Protein AF-A0A931HJP6-F1 (afdb_monomer_lite)

pLDDT: mean 94.57, std 10.97, range [33.91, 98.81]

Secondary structure (DSSP, 8-state):
-HHHHHHH-SEEEEEEE-HHHHHHHHHHHHHHHHHTT-TTS--EEEEEESS--HHHHHHHHHHHT--EE---HHHHTT--TTS-HHHHHHHHHHHHIIIIITT---

Radius of gyration: 16.18 Å; chains: 1; bounding box: 34×31×43 Å

Structure (mmCIF, N/CA/C/O backbone):
data_AF-A0A931HJP6-F1
#
_entry.id   AF-A0A931HJP6-F1
#
loop_
_atom_site.group_PDB
_atom_site.id
_atom_site.type_symbol
_atom_site.label_atom_id
_atom_site.label_alt_id
_atom_site.label_comp_id
_atom_site.label_asym_id
_atom_site.label_entity_id
_atom_site.label_seq_id
_atom_site.pdbx_PDB_ins_code
_atom_site.Cartn_x
_atom_site.Cartn_y
_atom_site.Cartn_z
_atom_site.occupancy
_atom_site.B_iso_or_equiv
_atom_site.auth_seq_id
_atom_site.auth_comp_id
_atom_site.auth_asym_id
_atom_site.auth_atom_id
_atom_site.pdbx_PDB_model_num
ATOM 1 N N . ALA A 1 1 ? -13.909 9.975 0.724 1.00 88.19 1 ALA A N 1
ATOM 2 C CA . ALA A 1 1 ? -13.880 8.496 0.640 1.00 88.19 1 ALA A CA 1
ATOM 3 C C . ALA A 1 1 ? -13.667 7.816 2.002 1.00 88.19 1 ALA A C 1
ATOM 5 O O . ALA A 1 1 ? -14.473 6.960 2.345 1.00 88.19 1 ALA A O 1
ATOM 6 N N . LEU A 1 2 ? -12.663 8.215 2.801 1.00 97.44 2 LEU A N 1
ATOM 7 C CA . LEU A 1 2 ? -12.250 7.517 4.038 1.00 97.44 2 LEU A CA 1
ATOM 8 C C . LEU A 1 2 ? -13.371 7.233 5.054 1.00 97.44 2 LEU A C 1
ATOM 10 O O . LEU A 1 2 ? -13.487 6.107 5.517 1.00 97.44 2 LEU A O 1
ATOM 14 N N . ARG A 1 3 ? -14.256 8.203 5.347 1.00 98.19 3 ARG A N 1
ATOM 15 C CA . ARG A 1 3 ? -15.393 7.984 6.271 1.00 98.19 3 ARG A CA 1
ATOM 16 C C . ARG A 1 3 ? -16.297 6.826 5.838 1.00 98.19 3 ARG A C 1
ATOM 18 O O . ARG A 1 3 ? -16.762 6.069 6.677 1.00 98.19 3 ARG A O 1
ATOM 25 N N . ARG A 1 4 ? -16.539 6.679 4.529 1.00 98.25 4 ARG A N 1
ATOM 26 C CA . ARG A 1 4 ? -17.349 5.579 3.984 1.00 98.25 4 ARG A CA 1
ATOM 27 C C . ARG A 1 4 ? -16.635 4.242 4.169 1.00 98.25 4 ARG A C 1
ATOM 29 O O . ARG A 1 4 ? -17.263 3.316 4.665 1.00 98.25 4 ARG A O 1
ATOM 36 N N . ALA A 1 5 ? -15.352 4.173 3.810 1.00 98.12 5 ALA A N 1
ATOM 37 C CA . ALA A 1 5 ? -14.539 2.969 3.982 1.00 98.12 5 ALA A CA 1
ATOM 38 C C . ALA A 1 5 ? -14.505 2.531 5.456 1.00 98.12 5 ALA A C 1
ATOM 40 O O . ALA A 1 5 ? -14.855 1.402 5.763 1.00 98.12 5 ALA A O 1
ATOM 41 N N . ALA A 1 6 ? -14.230 3.455 6.378 1.00 98.44 6 ALA A N 1
ATOM 42 C CA . ALA A 1 6 ? -14.184 3.160 7.808 1.00 98.44 6 ALA A CA 1
ATOM 43 C C . ALA A 1 6 ? -15.534 2.720 8.408 1.00 98.44 6 ALA A C 1
ATOM 45 O O . ALA A 1 6 ? -15.550 1.944 9.359 1.00 98.44 6 ALA A O 1
ATOM 46 N N . ARG A 1 7 ? -16.664 3.219 7.883 1.00 98.06 7 ARG A N 1
ATOM 47 C CA . ARG A 1 7 ? -18.002 2.938 8.430 1.00 98.06 7 ARG A CA 1
ATOM 48 C C . ARG A 1 7 ? -18.573 1.592 7.990 1.00 98.06 7 ARG A C 1
ATOM 50 O O . ARG A 1 7 ? -19.235 0.940 8.786 1.00 98.06 7 ARG A O 1
ATOM 57 N N . VAL A 1 8 ? -18.405 1.229 6.717 1.00 97.69 8 VAL A N 1
ATOM 58 C CA . VAL A 1 8 ? -19.097 0.068 6.114 1.00 97.69 8 VAL A CA 1
ATOM 59 C C . VAL A 1 8 ? -18.208 -0.807 5.236 1.00 97.69 8 VAL A C 1
ATOM 61 O O . VAL A 1 8 ? -18.703 -1.774 4.678 1.00 97.69 8 VAL A O 1
ATOM 64 N N . GLY A 1 9 ? -16.942 -0.439 5.043 1.00 97.38 9 GLY A N 1
ATOM 65 C CA . GLY A 1 9 ? -16.016 -1.203 4.220 1.00 97.38 9 GLY A CA 1
ATOM 66 C C . GLY A 1 9 ? -15.186 -2.189 5.033 1.00 97.38 9 GLY A C 1
ATOM 67 O O . GLY A 1 9 ? -15.044 -2.055 6.254 1.00 97.38 9 GLY A O 1
ATOM 68 N N . ASP A 1 10 ? -14.589 -3.114 4.292 1.00 98.12 10 ASP A N 1
ATOM 69 C CA . ASP A 1 10 ? -13.613 -4.096 4.771 1.00 98.12 10 ASP A CA 1
ATOM 70 C C . ASP A 1 10 ? -12.191 -3.748 4.297 1.00 98.12 10 ASP A C 1
ATOM 72 O O . ASP A 1 10 ?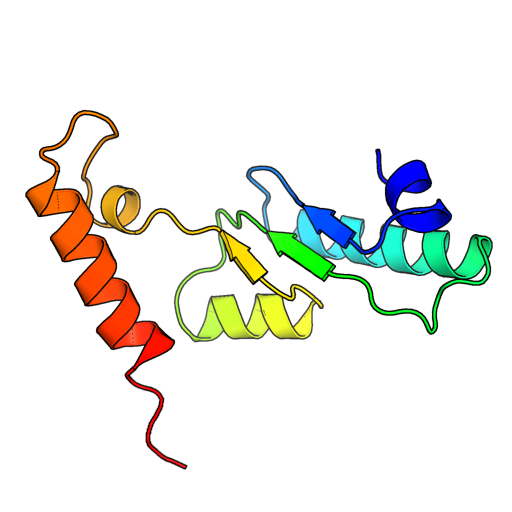 -11.254 -4.511 4.490 1.00 98.12 10 ASP A O 1
ATOM 76 N N . GLY A 1 11 ? -12.016 -2.571 3.687 1.00 98.12 11 GLY A N 1
ATOM 77 C CA . GLY A 1 11 ? -10.711 -2.078 3.274 1.00 98.12 11 GLY A CA 1
ATOM 78 C C . GLY A 1 11 ? -10.734 -0.720 2.576 1.00 98.12 11 GLY A C 1
ATOM 79 O O . GLY A 1 11 ? -11.781 -0.077 2.402 1.00 98.12 11 GLY A O 1
ATOM 80 N N . TRP A 1 12 ? -9.547 -0.269 2.181 1.00 98.44 12 TRP A N 1
ATOM 81 C CA . TRP A 1 12 ? -9.305 0.943 1.405 1.00 98.44 12 TRP A CA 1
ATOM 82 C C . TRP A 1 12 ? -8.089 0.762 0.490 1.00 98.44 12 TRP A C 1
ATOM 84 O O . TRP A 1 12 ? -7.077 0.207 0.901 1.00 98.44 12 TRP A O 1
ATOM 94 N N . THR A 1 13 ? -8.172 1.284 -0.735 1.00 98.06 13 THR A N 1
ATOM 95 C CA . THR A 1 13 ? -7.039 1.333 -1.668 1.00 98.06 13 THR A CA 1
ATOM 96 C C . THR A 1 13 ? -6.621 2.770 -1.943 1.00 98.06 13 THR A C 1
ATOM 98 O O . THR A 1 13 ? -7.472 3.656 -2.103 1.00 98.06 13 THR A O 1
ATOM 101 N N . SER A 1 14 ? -5.314 2.995 -2.042 1.00 97.69 14 SER A N 1
ATOM 102 C CA . SER A 1 14 ? -4.751 4.264 -2.492 1.00 97.69 14 SER A CA 1
ATOM 103 C C . SER A 1 14 ? -4.742 4.370 -4.022 1.00 97.69 14 SER A C 1
ATOM 105 O O . SER A 1 14 ? -4.856 3.378 -4.742 1.00 97.69 14 SER A O 1
ATOM 107 N N . ALA A 1 15 ? -4.570 5.597 -4.516 1.00 95.19 15 ALA A N 1
ATOM 108 C CA . ALA A 1 15 ? -3.939 5.837 -5.813 1.00 95.19 15 ALA A CA 1
ATOM 109 C C . ALA A 1 15 ? -2.408 5.919 -5.619 1.00 95.19 15 ALA A C 1
ATOM 111 O O . ALA A 1 15 ? -1.900 5.506 -4.576 1.00 95.19 15 ALA A O 1
ATOM 112 N N . MET A 1 16 ? -1.667 6.475 -6.581 1.00 96.00 16 MET A N 1
ATOM 113 C CA . MET A 1 16 ? -0.246 6.802 -6.386 1.00 96.00 16 MET A CA 1
ATOM 114 C C . MET A 1 16 ? -0.066 7.715 -5.166 1.00 96.00 16 MET A C 1
ATOM 116 O O . MET A 1 16 ? -0.688 8.776 -5.105 1.00 96.00 16 MET A O 1
ATOM 120 N N . ILE A 1 17 ? 0.763 7.303 -4.206 1.00 97.88 17 ILE A N 1
ATOM 121 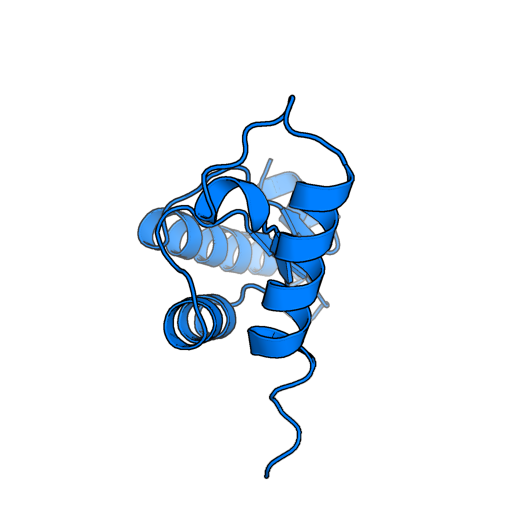C CA . ILE A 1 17 ? 0.929 8.007 -2.928 1.00 97.88 17 ILE A CA 1
ATOM 122 C C . ILE A 1 17 ? 2.355 7.851 -2.384 1.00 97.88 17 ILE A C 1
ATOM 124 O O . ILE A 1 17 ? 2.986 6.805 -2.561 1.00 97.88 17 ILE A O 1
ATOM 128 N N . LYS A 1 18 ? 2.876 8.896 -1.730 1.00 98.44 18 LYS A N 1
ATOM 129 C CA . LYS A 1 18 ? 4.151 8.833 -0.994 1.00 98.44 18 LYS A CA 1
ATOM 130 C C . LYS A 1 18 ? 3.945 8.253 0.399 1.00 98.44 18 LYS A C 1
ATOM 132 O O . LYS A 1 18 ? 2.872 8.409 0.978 1.00 98.44 18 LYS A O 1
ATOM 137 N N . PHE A 1 19 ? 4.983 7.645 0.960 1.00 98.50 19 PHE A N 1
ATOM 138 C CA . PHE A 1 19 ? 4.918 6.977 2.258 1.00 98.50 19 PHE A CA 1
ATOM 139 C C . PHE A 1 19 ? 4.382 7.864 3.392 1.00 98.50 19 PHE A C 1
ATOM 141 O O . PHE A 1 19 ? 3.482 7.447 4.117 1.00 98.50 19 PHE A O 1
ATOM 148 N N . ASP A 1 20 ? 4.859 9.104 3.507 1.00 98.44 20 ASP A N 1
ATOM 149 C CA . ASP A 1 20 ? 4.444 10.013 4.588 1.00 98.44 20 ASP A CA 1
ATOM 150 C C . ASP A 1 20 ? 2.958 10.403 4.497 1.00 98.44 20 ASP A C 1
ATOM 152 O O . ASP A 1 20 ? 2.278 10.578 5.505 1.00 98.44 20 ASP A O 1
ATOM 156 N N . GLU A 1 21 ? 2.421 10.518 3.281 1.00 98.62 21 GLU A N 1
ATOM 157 C CA . GLU A 1 21 ? 0.994 10.786 3.084 1.00 98.62 21 GLU A CA 1
ATOM 158 C C . GLU A 1 21 ? 0.160 9.526 3.346 1.00 98.62 21 GLU A C 1
ATOM 160 O O . GLU A 1 21 ? -0.906 9.591 3.961 1.00 98.62 21 GLU A O 1
ATOM 165 N N . LEU A 1 22 ? 0.662 8.364 2.922 1.00 98.62 22 LEU A N 1
ATOM 166 C CA . LEU A 1 22 ? 0.022 7.077 3.161 1.00 98.62 22 LEU A CA 1
ATOM 167 C C . LEU A 1 22 ? -0.132 6.799 4.658 1.00 98.62 22 LEU A C 1
ATOM 169 O O . LEU A 1 22 ? -1.231 6.460 5.092 1.00 98.62 22 LEU A O 1
ATOM 173 N N . THR A 1 23 ? 0.920 6.990 5.456 1.00 98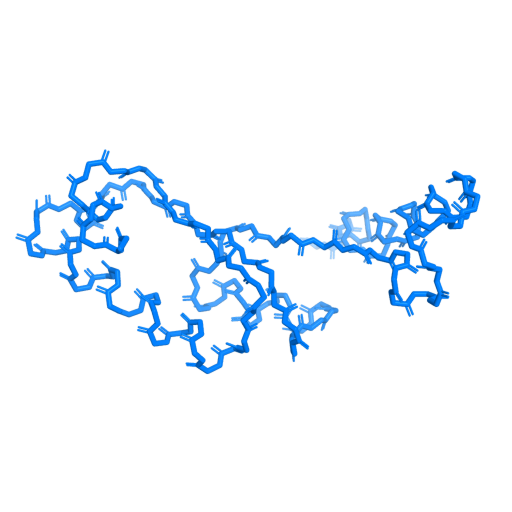.56 23 THR A N 1
ATOM 174 C CA . THR A 1 23 ? 0.864 6.788 6.914 1.00 98.56 23 THR A CA 1
ATOM 175 C C . THR A 1 23 ? -0.156 7.719 7.572 1.00 98.56 23 THR A C 1
ATOM 177 O O . THR A 1 23 ? -0.997 7.253 8.342 1.00 98.56 23 THR A O 1
ATOM 180 N N . ALA A 1 24 ? -0.202 8.995 7.173 1.00 98.62 24 ALA A N 1
ATOM 181 C CA . ALA A 1 24 ? -1.212 9.939 7.653 1.00 98.62 24 ALA A CA 1
ATOM 182 C C . ALA A 1 24 ? -2.653 9.502 7.307 1.00 98.62 24 ALA A C 1
ATOM 184 O O . ALA A 1 24 ? -3.576 9.647 8.119 1.00 98.62 24 ALA A O 1
ATOM 185 N N . VAL A 1 25 ? -2.873 8.938 6.113 1.00 98.56 25 VAL A N 1
ATOM 186 C CA . VAL A 1 25 ? -4.179 8.394 5.710 1.00 98.56 25 VAL A CA 1
ATOM 187 C C . VAL A 1 25 ? -4.548 7.154 6.525 1.00 98.56 25 VAL A C 1
ATOM 189 O O . VAL A 1 25 ? -5.696 7.047 6.973 1.00 98.56 25 VAL A O 1
ATOM 192 N N . ILE A 1 26 ? -3.598 6.243 6.748 1.00 98.56 26 ILE A N 1
ATOM 193 C CA . ILE A 1 26 ? -3.802 5.038 7.560 1.00 98.56 26 ILE A CA 1
ATOM 194 C C . ILE A 1 26 ? -4.179 5.425 8.995 1.00 98.56 26 ILE A C 1
ATOM 196 O O . ILE A 1 26 ? -5.166 4.912 9.530 1.00 98.56 26 ILE A O 1
ATOM 200 N N . ASP A 1 27 ? -3.482 6.386 9.597 1.00 98.62 27 ASP A N 1
ATOM 201 C CA . ASP A 1 27 ? -3.806 6.876 10.938 1.00 98.62 27 ASP A CA 1
ATOM 202 C C . ASP A 1 27 ? -5.201 7.496 10.994 1.00 98.62 27 ASP A C 1
ATOM 204 O O . ASP A 1 27 ? -5.982 7.230 11.916 1.00 98.62 27 ASP A O 1
ATOM 208 N N . ARG A 1 28 ? -5.590 8.251 9.959 1.00 98.69 28 ARG A N 1
ATOM 209 C CA . ARG A 1 28 ? -6.952 8.785 9.892 1.00 98.69 28 ARG A CA 1
ATOM 210 C C . ARG A 1 28 ? -8.000 7.679 9.771 1.00 98.69 28 ARG A C 1
ATOM 212 O O . ARG A 1 28 ? -9.067 7.803 10.378 1.00 98.69 28 ARG A O 1
ATOM 219 N N . LEU A 1 29 ? -7.731 6.615 9.014 1.00 98.62 29 LEU A N 1
ATOM 220 C CA . LEU A 1 29 ? -8.614 5.449 8.921 1.00 98.62 29 LEU A CA 1
ATOM 221 C C . LEU A 1 29 ? -8.747 4.740 10.270 1.00 98.62 29 LEU A C 1
ATOM 223 O O . LEU A 1 29 ? -9.873 4.431 10.655 1.00 98.62 29 LEU A O 1
ATOM 227 N N . ARG A 1 30 ? -7.650 4.555 11.018 1.00 98.44 30 ARG A N 1
ATOM 228 C CA . ARG A 1 30 ? -7.676 3.980 12.376 1.00 98.44 30 ARG A CA 1
ATOM 229 C C . ARG A 1 30 ? -8.607 4.770 13.298 1.00 98.44 30 ARG A C 1
ATOM 231 O O . ARG A 1 30 ? -9.502 4.186 13.905 1.00 98.44 30 ARG A O 1
ATOM 238 N N . VAL A 1 31 ? -8.469 6.099 13.330 1.00 98.69 3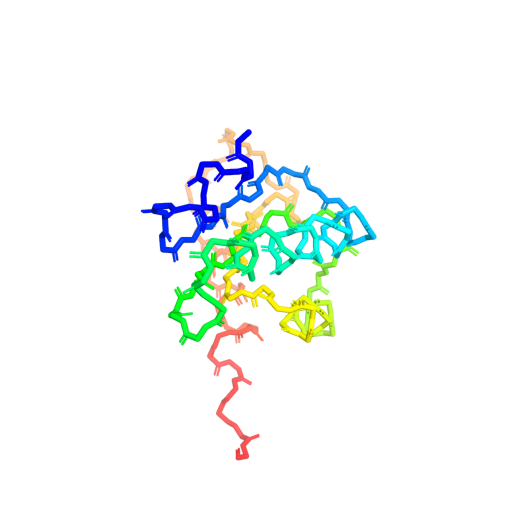1 VAL A N 1
ATOM 239 C CA . VAL A 1 31 ? -9.340 6.977 14.135 1.00 98.69 31 VAL A CA 1
ATOM 240 C C . VAL A 1 31 ? -10.804 6.855 13.707 1.00 98.69 31 VAL A C 1
ATOM 242 O O . VAL A 1 31 ? -11.678 6.653 14.543 1.00 98.69 31 VAL A O 1
ATOM 245 N N . LEU A 1 32 ? -11.091 6.932 12.404 1.00 98.81 32 LEU A N 1
ATOM 246 C CA . LEU A 1 32 ? -12.466 6.835 11.899 1.00 98.81 32 LEU A CA 1
ATOM 247 C C . LEU A 1 32 ? -13.103 5.471 12.192 1.00 98.81 32 LEU A C 1
ATOM 249 O O . LEU A 1 32 ? -14.293 5.400 12.483 1.00 98.81 32 LEU A O 1
ATOM 253 N N . ARG A 1 33 ? -12.336 4.381 12.113 1.00 98.62 33 ARG A N 1
ATOM 254 C CA . ARG A 1 33 ? -12.834 3.039 12.439 1.00 98.62 33 ARG A CA 1
ATOM 255 C C . ARG A 1 33 ? -13.158 2.908 13.924 1.00 98.62 33 ARG A C 1
ATOM 257 O O . ARG A 1 33 ? -14.177 2.307 14.252 1.00 98.62 33 ARG A O 1
ATOM 264 N N . ALA A 1 34 ? -12.360 3.527 14.793 1.00 98.56 34 ALA A N 1
ATOM 265 C CA . ALA A 1 34 ? -12.669 3.619 16.215 1.00 98.56 34 ALA A CA 1
ATOM 266 C C . ALA A 1 34 ? -13.941 4.436 16.482 1.00 98.56 34 ALA A C 1
ATOM 268 O O . ALA A 1 34 ? -14.803 3.974 17.226 1.00 98.56 34 ALA A O 1
ATOM 269 N N . GLU A 1 35 ? -14.116 5.587 15.818 1.00 98.50 35 GLU A N 1
ATOM 270 C CA . GLU A 1 35 ? -15.345 6.401 15.904 1.00 98.50 35 GLU A CA 1
ATOM 271 C C . GLU A 1 35 ? -16.608 5.594 15.529 1.00 98.50 35 GLU A C 1
ATOM 273 O O . GLU A 1 35 ? -17.680 5.831 16.082 1.00 98.50 35 GLU A O 1
ATOM 278 N N . TYR A 1 36 ? -16.490 4.629 14.610 1.00 98.50 36 TYR A N 1
ATOM 279 C CA . TYR A 1 36 ? -17.592 3.756 14.193 1.00 98.50 36 TYR A CA 1
ATOM 280 C C . TYR A 1 36 ? -17.669 2.419 14.947 1.00 98.50 36 TYR A C 1
ATOM 282 O O . TYR A 1 36 ? -18.500 1.588 14.587 1.00 98.50 36 TYR A O 1
ATOM 290 N N . GLY A 1 37 ? -16.838 2.195 15.973 1.00 98.44 37 GLY A N 1
ATOM 291 C CA . GLY A 1 37 ? -16.848 0.956 16.761 1.00 98.44 37 GLY A CA 1
ATOM 292 C C . GLY A 1 37 ? -16.434 -0.282 15.962 1.00 98.44 37 GLY A C 1
ATOM 293 O O . GLY A 1 37 ? -16.990 -1.354 16.164 1.00 98.44 37 GLY A O 1
ATOM 294 N N . ARG A 1 38 ? -15.508 -0.121 15.011 1.00 98.12 38 ARG A N 1
ATOM 295 C CA . ARG A 1 38 ? -15.058 -1.176 14.086 1.00 98.12 38 ARG A CA 1
ATOM 296 C C . ARG A 1 38 ? -13.560 -1.459 14.179 1.00 98.12 38 ARG A C 1
ATOM 298 O O . ARG A 1 38 ? -13.010 -2.014 13.233 1.00 98.12 38 ARG A O 1
ATOM 305 N N . SER A 1 39 ? -12.873 -1.023 15.234 1.00 97.38 39 SER A N 1
ATOM 306 C CA . SER A 1 39 ? -11.407 -1.143 15.358 1.00 97.38 39 SER A CA 1
ATOM 307 C C . SER A 1 39 ? -10.894 -2.584 15.334 1.00 97.38 39 SER A C 1
ATOM 309 O O . SER A 1 39 ? -9.772 -2.820 14.905 1.00 97.38 39 SER A O 1
ATOM 311 N N . ASP A 1 40 ? -11.708 -3.521 15.800 1.00 96.69 40 ASP A N 1
ATOM 312 C CA . ASP A 1 40 ? -11.423 -4.945 15.987 1.00 96.69 40 ASP A CA 1
ATOM 313 C C . ASP A 1 40 ? -11.731 -5.809 14.755 1.00 96.69 40 ASP A C 1
ATOM 315 O O . ASP A 1 40 ? -11.314 -6.963 14.685 1.00 96.69 40 ASP A O 1
ATOM 319 N N . LEU A 1 41 ? -12.434 -5.259 13.765 1.00 97.94 41 LEU A N 1
ATOM 320 C CA . LEU A 1 41 ? -12.742 -5.976 12.529 1.00 97.94 41 LEU A CA 1
ATOM 321 C C . LEU A 1 41 ? -11.516 -6.041 11.591 1.00 97.94 41 LEU A C 1
ATOM 323 O O . LEU A 1 41 ? -10.640 -5.175 11.654 1.00 97.94 41 LEU A O 1
ATOM 327 N N . PRO A 1 42 ? -11.435 -7.019 10.676 1.00 97.50 42 PRO A N 1
ATOM 328 C CA . PRO A 1 42 ? -10.451 -6.991 9.595 1.00 97.50 42 PRO A CA 1
ATOM 329 C C . PRO A 1 42 ? -10.609 -5.742 8.714 1.00 97.50 42 PRO A C 1
ATOM 331 O O . PRO A 1 42 ? -11.721 -5.238 8.534 1.00 97.50 42 PRO A O 1
ATOM 334 N N . PHE A 1 43 ? -9.498 -5.220 8.189 1.00 98.44 43 PHE A N 1
ATOM 335 C CA . PHE A 1 43 ? -9.518 -4.107 7.240 1.00 98.44 43 PHE A CA 1
ATOM 336 C C . PHE A 1 43 ? -8.259 -4.089 6.375 1.00 98.44 43 PHE A C 1
ATOM 338 O O . PHE A 1 43 ? -7.164 -3.862 6.889 1.00 98.44 43 PHE A O 1
ATOM 345 N N . GLU A 1 44 ? -8.432 -4.294 5.077 1.00 98.38 44 GLU A N 1
ATOM 346 C CA . GLU A 1 44 ? -7.339 -4.345 4.106 1.00 98.38 44 GLU A CA 1
ATOM 347 C C . GLU A 1 44 ? -6.920 -2.943 3.653 1.00 98.38 44 GLU A C 1
ATOM 349 O O . GLU A 1 44 ? -7.744 -2.041 3.470 1.00 98.38 44 GLU A O 1
ATOM 354 N N . ILE A 1 45 ? -5.618 -2.748 3.464 1.00 98.56 45 ILE A N 1
ATOM 355 C CA . ILE A 1 45 ? -5.035 -1.496 2.986 1.00 98.56 45 ILE A CA 1
ATOM 356 C C . ILE A 1 45 ? -4.143 -1.827 1.800 1.00 98.56 45 ILE A C 1
ATOM 358 O O . ILE A 1 45 ? -3.045 -2.353 1.967 1.00 98.56 45 ILE A O 1
ATOM 362 N N . GLN A 1 46 ? -4.616 -1.479 0.607 1.00 98.56 46 GLN A N 1
ATOM 363 C CA . GLN A 1 46 ? -3.892 -1.704 -0.639 1.00 98.56 46 GLN A CA 1
ATOM 364 C C . GLN A 1 46 ? -3.232 -0.397 -1.091 1.00 98.56 46 GLN A C 1
ATOM 366 O O . GLN A 1 46 ? -3.891 0.647 -1.134 1.00 98.56 46 GLN A O 1
ATOM 371 N N . ALA A 1 47 ? -1.940 -0.422 -1.419 1.00 98.25 47 ALA A N 1
ATOM 372 C CA . ALA A 1 47 ? -1.196 0.799 -1.726 1.00 98.25 47 ALA A CA 1
ATOM 373 C C . ALA A 1 47 ? -0.411 0.734 -3.042 1.00 98.25 47 ALA A C 1
ATOM 375 O O . ALA A 1 47 ? 0.333 -0.211 -3.301 1.00 98.25 47 ALA A O 1
ATOM 376 N N . VAL A 1 48 ? -0.510 1.808 -3.832 1.00 97.25 48 VAL A N 1
ATOM 377 C CA . VAL A 1 48 ? 0.394 2.114 -4.954 1.00 97.25 48 VAL A CA 1
ATOM 378 C C . VAL A 1 48 ? 1.448 3.112 -4.453 1.00 97.25 48 VAL A C 1
ATOM 380 O O . VAL A 1 48 ? 1.312 4.325 -4.639 1.00 97.25 48 VAL A O 1
ATOM 383 N N . SER A 1 49 ? 2.478 2.627 -3.753 1.00 96.81 49 SER A N 1
ATOM 384 C CA . SER A 1 49 ? 3.566 3.497 -3.278 1.00 96.81 49 SER A CA 1
ATOM 385 C C . SER A 1 49 ? 4.454 3.952 -4.437 1.00 96.81 49 SER A C 1
ATOM 387 O O . SER A 1 49 ? 4.796 3.159 -5.315 1.00 96.81 49 SER A O 1
ATOM 389 N N . VAL A 1 50 ? 4.845 5.230 -4.428 1.00 96.44 50 VAL A N 1
ATOM 390 C CA . VAL A 1 50 ? 5.751 5.810 -5.438 1.00 96.44 50 VAL A CA 1
ATOM 391 C C . VAL A 1 50 ? 7.173 6.059 -4.929 1.00 96.44 50 VAL A C 1
ATOM 393 O O . VAL A 1 50 ? 8.011 6.546 -5.685 1.00 96.44 50 VAL A O 1
ATOM 396 N N . ASP A 1 51 ? 7.457 5.754 -3.663 1.00 96.56 51 ASP A N 1
ATOM 397 C CA . ASP A 1 51 ? 8.742 6.050 -3.018 1.00 96.56 51 ASP A CA 1
ATOM 398 C C . ASP A 1 51 ? 9.214 4.979 -2.017 1.00 96.56 51 ASP A C 1
ATOM 400 O O . ASP A 1 51 ? 10.221 5.184 -1.334 1.00 96.56 51 ASP A O 1
ATOM 404 N N . ARG A 1 52 ? 8.526 3.832 -1.928 1.00 97.00 52 ARG A N 1
ATOM 405 C CA . ARG A 1 52 ? 8.972 2.647 -1.181 1.00 97.00 52 ARG A CA 1
ATOM 406 C C . ARG A 1 52 ? 8.94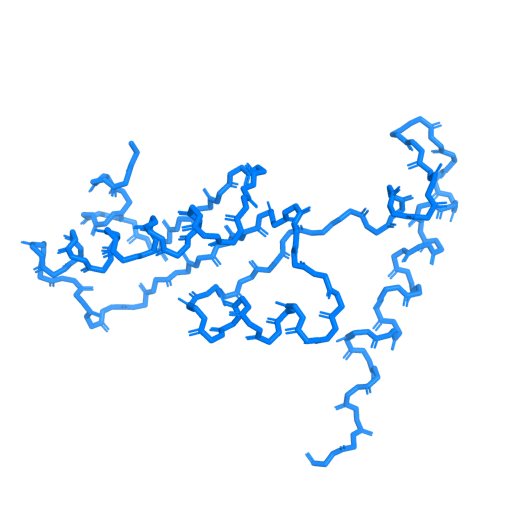9 1.419 -2.072 1.00 97.00 52 ARG A C 1
ATOM 408 O O . ARG A 1 52 ? 7.901 0.976 -2.534 1.00 97.00 52 ARG A O 1
ATOM 415 N N . PHE A 1 53 ? 10.134 0.862 -2.292 1.00 93.50 53 PHE A N 1
ATOM 416 C CA . PHE A 1 53 ? 10.354 -0.255 -3.201 1.00 93.50 53 PHE A CA 1
ATOM 417 C C . PHE A 1 53 ? 11.346 -1.247 -2.614 1.00 93.50 53 PHE A C 1
ATOM 419 O O . PHE A 1 53 ? 12.145 -0.916 -1.737 1.00 93.50 53 PHE A O 1
ATOM 426 N N . GLY A 1 54 ? 11.333 -2.461 -3.158 1.00 92.94 54 GLY A N 1
ATOM 427 C CA . GLY A 1 54 ? 12.209 -3.530 -2.710 1.00 92.94 54 GLY A CA 1
ATOM 428 C C . GLY A 1 54 ? 11.908 -4.000 -1.290 1.00 92.94 54 GLY A C 1
ATOM 429 O O . GLY A 1 54 ? 11.000 -3.508 -0.629 1.00 92.94 54 GLY A O 1
ATOM 430 N N . SER A 1 55 ? 12.675 -4.981 -0.817 1.00 93.38 55 SER A N 1
ATOM 431 C CA . SER A 1 55 ? 12.348 -5.707 0.413 1.00 93.38 55 SER A CA 1
ATOM 432 C C . SER A 1 55 ? 12.245 -4.802 1.643 1.00 93.38 55 SER A C 1
ATOM 434 O O . SER A 1 55 ? 11.328 -4.990 2.435 1.00 93.38 55 SER A O 1
ATOM 436 N N . SER A 1 56 ? 13.131 -3.808 1.785 1.00 95.69 56 SER A N 1
ATOM 437 C CA . SER A 1 56 ? 13.071 -2.845 2.893 1.00 95.69 56 SER A CA 1
ATOM 438 C C . SER A 1 56 ? 11.860 -1.920 2.781 1.00 95.69 56 SER A C 1
ATOM 440 O O . SER A 1 56 ? 11.114 -1.785 3.740 1.00 95.69 56 SER A O 1
ATOM 442 N N . GLY A 1 57 ? 11.599 -1.354 1.598 1.00 96.69 57 GLY A N 1
ATOM 443 C CA . GLY A 1 57 ? 10.436 -0.494 1.391 1.00 96.69 57 GLY A CA 1
ATOM 444 C C . GLY A 1 57 ? 9.112 -1.236 1.585 1.00 96.69 57 GLY A C 1
ATOM 445 O O . GLY A 1 57 ? 8.182 -0.692 2.169 1.00 96.69 57 GLY A O 1
ATOM 446 N N . TYR A 1 58 ? 9.023 -2.495 1.151 1.00 96.00 58 TYR A N 1
ATOM 447 C CA . TYR A 1 58 ? 7.840 -3.328 1.374 1.00 96.00 58 TYR A CA 1
ATOM 448 C C . TYR A 1 58 ? 7.658 -3.700 2.849 1.00 96.00 58 TYR A C 1
ATOM 450 O O . TYR A 1 58 ? 6.521 -3.752 3.309 1.00 96.00 58 TYR A O 1
ATOM 458 N N . ALA A 1 59 ? 8.748 -3.900 3.598 1.00 96.50 59 ALA A N 1
ATOM 459 C CA . ALA A 1 59 ? 8.682 -4.078 5.048 1.00 96.50 59 ALA A CA 1
ATOM 460 C C . ALA A 1 59 ? 8.180 -2.804 5.751 1.00 96.50 59 ALA A C 1
ATOM 462 O O . ALA A 1 59 ? 7.253 -2.887 6.545 1.00 96.50 59 ALA A O 1
ATOM 463 N N . GLU A 1 60 ? 8.691 -1.624 5.382 1.00 98.19 60 GLU A N 1
ATOM 464 C CA . GLU A 1 60 ? 8.211 -0.342 5.925 1.00 98.19 60 GLU A CA 1
ATOM 465 C C . GLU A 1 60 ? 6.713 -0.114 5.651 1.00 98.19 60 GLU A C 1
ATOM 467 O O . GLU A 1 60 ? 5.983 0.381 6.511 1.00 98.19 60 GLU A O 1
ATOM 472 N N . LEU A 1 61 ? 6.228 -0.494 4.462 1.00 98.50 61 LEU A N 1
ATOM 473 C CA . LEU A 1 61 ? 4.800 -0.439 4.129 1.00 98.50 61 LEU A CA 1
ATOM 474 C C . LEU A 1 61 ? 3.978 -1.397 5.002 1.00 98.50 61 LEU A C 1
ATOM 476 O O . LEU A 1 61 ? 2.935 -0.997 5.524 1.00 98.50 61 LEU A O 1
ATOM 480 N N . ALA A 1 62 ? 4.449 -2.631 5.188 1.00 98.12 62 ALA A N 1
ATOM 481 C CA . ALA A 1 62 ? 3.788 -3.609 6.047 1.00 98.12 62 ALA A CA 1
ATOM 482 C C . ALA A 1 62 ? 3.720 -3.126 7.506 1.00 98.12 62 ALA A C 1
ATOM 484 O O . ALA A 1 62 ? 2.645 -3.146 8.106 1.00 98.12 62 ALA A O 1
ATOM 485 N N . ASP A 1 63 ? 4.823 -2.594 8.041 1.00 98.38 63 ASP A N 1
ATOM 486 C CA . ASP A 1 63 ? 4.896 -2.030 9.395 1.00 98.38 63 ASP A CA 1
ATOM 487 C C . ASP A 1 63 ? 3.934 -0.843 9.578 1.00 98.38 63 ASP A C 1
ATOM 489 O O . ASP A 1 63 ? 3.319 -0.677 10.635 1.00 98.38 63 ASP A O 1
ATOM 493 N N . ALA A 1 64 ? 3.735 -0.035 8.531 1.00 98.19 64 ALA A N 1
ATOM 494 C CA . ALA A 1 64 ? 2.752 1.047 8.534 1.00 98.19 64 ALA A CA 1
ATOM 495 C C . ALA A 1 64 ? 1.293 0.549 8.556 1.00 98.19 64 ALA A C 1
ATOM 497 O O . ALA A 1 64 ? 0.393 1.315 8.919 1.00 98.19 64 ALA A O 1
ATOM 498 N N . GLY A 1 65 ? 1.043 -0.720 8.224 1.00 98.00 65 GLY A N 1
ATOM 499 C CA . GLY A 1 65 ? -0.279 -1.349 8.188 1.00 98.00 65 GLY A CA 1
ATOM 500 C C . GLY A 1 65 ? -0.849 -1.561 6.784 1.00 98.00 65 GLY A C 1
ATOM 501 O O . GLY A 1 65 ? -2.050 -1.791 6.661 1.00 98.00 65 GLY A O 1
ATOM 502 N N . VAL A 1 66 ? -0.026 -1.464 5.734 1.00 98.56 66 VAL A N 1
ATOM 503 C CA . VAL A 1 66 ? -0.401 -1.880 4.373 1.00 98.56 66 VAL A CA 1
ATOM 504 C C . VAL A 1 66 ? -0.462 -3.405 4.321 1.00 98.56 66 VAL A C 1
ATOM 506 O O . VAL A 1 66 ? 0.479 -4.077 4.737 1.00 98.56 66 VAL A O 1
ATOM 509 N N . THR A 1 67 ? -1.557 -3.951 3.798 1.00 98.25 67 THR A N 1
ATOM 510 C CA . THR A 1 67 ? -1.743 -5.401 3.635 1.00 98.25 67 THR A CA 1
ATOM 511 C C . THR A 1 67 ? -1.309 -5.877 2.255 1.00 98.25 67 THR A C 1
ATOM 513 O O . THR A 1 67 ? -0.785 -6.980 2.128 1.00 98.25 67 THR A O 1
ATOM 516 N N . ASP A 1 68 ? -1.458 -5.025 1.236 1.00 97.75 68 ASP A N 1
ATOM 517 C CA . ASP A 1 68 ? -1.177 -5.372 -0.154 1.00 97.75 68 ASP A CA 1
ATOM 518 C C . ASP A 1 68 ? -0.489 -4.218 -0.883 1.00 97.75 68 ASP A C 1
ATOM 520 O O . ASP A 1 68 ? -0.878 -3.051 -0.778 1.00 97.75 68 ASP A O 1
ATOM 524 N N . ILE A 1 69 ? 0.510 -4.551 -1.694 1.00 96.56 69 ILE A N 1
ATOM 525 C CA . ILE A 1 69 ? 1.154 -3.596 -2.595 1.00 96.56 69 ILE A CA 1
ATOM 526 C C . ILE A 1 69 ? 0.658 -3.809 -4.023 1.00 96.56 69 ILE A C 1
ATOM 528 O O . ILE A 1 69 ? 0.592 -4.931 -4.521 1.00 96.56 69 ILE A O 1
ATOM 532 N N . ILE A 1 70 ? 0.346 -2.714 -4.708 1.00 96.38 70 ILE A N 1
ATOM 533 C CA . ILE A 1 70 ? 0.019 -2.716 -6.132 1.00 96.38 70 ILE A CA 1
ATOM 534 C C . ILE A 1 70 ? 1.270 -2.261 -6.880 1.00 96.38 70 ILE A C 1
ATOM 536 O O . ILE A 1 70 ? 1.714 -1.121 -6.738 1.00 96.38 70 ILE A O 1
ATOM 540 N N . VAL A 1 71 ? 1.846 -3.163 -7.674 1.00 94.94 71 VAL A N 1
ATOM 541 C CA . VAL A 1 71 ? 3.112 -2.944 -8.383 1.00 94.94 71 VAL A CA 1
ATOM 542 C C . VAL A 1 71 ? 2.949 -3.070 -9.891 1.00 94.94 71 VAL A C 1
ATOM 544 O O . VAL A 1 71 ? 2.090 -3.791 -10.395 1.00 94.94 71 VAL A O 1
ATOM 547 N N . VAL A 1 72 ? 3.829 -2.378 -10.612 1.00 94.88 72 VAL A N 1
ATOM 548 C CA . VAL A 1 72 ? 3.915 -2.412 -12.073 1.00 94.88 72 VAL A CA 1
ATOM 549 C C . VAL A 1 72 ? 5.390 -2.604 -12.458 1.00 94.88 72 VAL A C 1
ATOM 551 O O . VAL A 1 72 ? 6.039 -1.652 -12.892 1.00 94.88 72 VAL A O 1
ATOM 554 N N . PRO A 1 73 ? 5.979 -3.797 -12.229 1.00 95.25 73 PRO A N 1
ATOM 555 C CA . PRO A 1 73 ? 7.432 -3.992 -12.275 1.00 95.25 73 PRO A CA 1
ATOM 556 C C . PRO A 1 73 ? 8.058 -3.634 -13.624 1.00 95.25 73 PRO A C 1
ATOM 558 O O . PRO A 1 73 ? 9.155 -3.087 -13.663 1.00 95.25 73 PRO A O 1
ATOM 561 N N . TRP A 1 74 ? 7.335 -3.844 -14.726 1.00 96.56 74 TRP A N 1
ATOM 562 C CA . TRP A 1 74 ? 7.837 -3.522 -16.061 1.00 96.56 74 TRP A CA 1
ATOM 563 C C . TRP A 1 74 ? 8.075 -2.022 -16.278 1.00 96.56 74 TRP A C 1
ATOM 565 O O . TRP A 1 74 ? 8.982 -1.663 -17.019 1.00 96.56 74 TRP A O 1
ATOM 575 N N . ILE A 1 75 ? 7.341 -1.141 -15.589 1.00 93.88 75 ILE A N 1
ATOM 576 C CA . ILE A 1 75 ? 7.590 0.308 -15.648 1.00 93.88 75 ILE A CA 1
ATOM 577 C C . ILE A 1 75 ? 8.941 0.649 -15.004 1.00 93.88 75 ILE A C 1
ATOM 579 O O . ILE A 1 75 ? 9.663 1.497 -15.525 1.00 93.88 75 ILE A O 1
ATOM 583 N N . PHE A 1 76 ? 9.322 -0.034 -13.916 1.00 88.88 76 PHE A N 1
ATOM 584 C CA . PHE A 1 76 ? 10.634 0.150 -13.278 1.00 88.88 76 PHE A CA 1
ATOM 585 C C . PHE A 1 76 ? 11.788 -0.370 -14.136 1.00 88.88 76 PHE A C 1
ATOM 587 O O . PHE A 1 76 ? 12.882 0.185 -14.083 1.00 88.88 76 PHE A O 1
ATOM 594 N N . ASP A 1 77 ? 11.523 -1.372 -14.971 1.00 93.38 77 ASP A N 1
ATOM 595 C CA . ASP A 1 77 ? 12.479 -1.890 -15.952 1.00 93.38 77 ASP A CA 1
ATOM 596 C C . ASP A 1 77 ? 12.537 -1.035 -17.240 1.00 93.38 77 ASP A C 1
ATOM 598 O O . ASP A 1 77 ? 13.256 -1.365 -18.181 1.00 93.38 77 ASP A O 1
ATOM 602 N N . GLY A 1 78 ? 11.798 0.082 -17.298 1.00 95.25 78 GLY A N 1
ATOM 603 C CA . GLY A 1 78 ? 11.797 1.015 -18.429 1.00 95.25 78 GLY A CA 1
ATOM 604 C C . GLY A 1 78 ? 10.836 0.650 -19.565 1.00 95.25 78 GLY A C 1
ATOM 605 O O . GLY A 1 78 ? 10.879 1.269 -20.629 1.00 95.25 78 GLY A O 1
ATOM 606 N N . HIS A 1 79 ? 9.949 -0.326 -19.363 1.00 96.69 79 HIS A N 1
ATOM 607 C CA . HIS A 1 79 ? 8.922 -0.700 -20.332 1.00 96.69 79 HIS A CA 1
ATOM 608 C C . HIS A 1 79 ? 7.655 0.138 -20.136 1.00 96.69 79 HIS A C 1
ATOM 610 O O . HIS A 1 79 ? 7.059 0.152 -19.063 1.00 96.69 79 HIS A O 1
ATOM 616 N N . GLY A 1 80 ? 7.208 0.818 -21.192 1.00 95.75 80 GLY A N 1
ATOM 617 C CA . GLY A 1 80 ? 5.957 1.574 -21.190 1.00 95.75 80 GLY A CA 1
ATOM 618 C C . GLY A 1 80 ? 4.710 0.687 -21.278 1.00 95.75 80 GLY A C 1
ATOM 619 O O . GLY A 1 80 ? 4.772 -0.532 -21.460 1.00 95.75 80 GLY A O 1
ATOM 620 N N . PHE A 1 81 ? 3.533 1.312 -21.205 1.00 95.19 81 PHE A N 1
ATOM 621 C CA . PHE A 1 81 ? 2.258 0.599 -21.346 1.00 95.19 81 PHE A CA 1
ATOM 622 C C . PHE A 1 81 ? 2.041 0.001 -22.743 1.00 95.19 81 PHE A C 1
ATOM 624 O O . PHE A 1 81 ? 1.338 -1.000 -22.844 1.00 95.19 81 PHE A O 1
ATOM 631 N N . ASP A 1 82 ? 2.714 0.510 -23.775 1.00 96.38 82 ASP A N 1
ATOM 632 C CA . ASP A 1 82 ? 2.657 -0.025 -25.146 1.00 96.38 82 ASP A CA 1
ATOM 633 C C . ASP A 1 82 ? 3.796 -1.013 -25.465 1.00 96.38 82 ASP A C 1
ATOM 635 O O . ASP A 1 82 ? 3.932 -1.468 -26.598 1.00 96.38 82 ASP A O 1
ATOM 639 N N . SER A 1 83 ? 4.636 -1.365 -24.481 1.00 96.81 83 SER A N 1
ATOM 640 C CA . SER A 1 83 ? 5.693 -2.362 -24.682 1.00 96.81 83 SER A CA 1
ATOM 641 C C . SER A 1 83 ? 5.123 -3.757 -24.989 1.00 96.81 83 SER A C 1
ATOM 643 O O . SER A 1 83 ? 4.010 -4.066 -24.533 1.00 96.81 83 SER A O 1
ATOM 645 N N . PRO A 1 84 ? 5.889 -4.611 -25.706 1.00 98.12 84 PRO A N 1
ATOM 646 C CA . PRO A 1 84 ? 5.499 -5.989 -25.996 1.00 98.12 84 PRO A CA 1
ATOM 647 C C . PRO A 1 84 ? 5.063 -6.748 -24.742 1.00 98.12 84 PRO A C 1
ATOM 649 O O . PRO A 1 84 ? 5.585 -6.513 -23.647 1.00 98.12 84 PRO A O 1
ATOM 652 N N . LEU A 1 85 ? 4.103 -7.659 -24.904 1.00 97.75 85 LEU A N 1
ATOM 653 C CA . LEU A 1 85 ? 3.565 -8.461 -23.806 1.00 97.75 85 LEU A CA 1
ATOM 654 C C . LEU A 1 85 ? 4.677 -9.251 -23.107 1.00 97.75 85 LEU A C 1
ATOM 656 O O . LEU A 1 85 ? 4.738 -9.271 -21.879 1.00 97.75 85 LEU A O 1
ATOM 660 N N . GLU A 1 86 ? 5.579 -9.828 -23.894 1.00 98.19 86 GLU A N 1
ATOM 661 C CA . GLU A 1 86 ? 6.668 -10.690 -23.445 1.00 98.19 86 GLU A CA 1
ATOM 662 C C . GLU A 1 86 ? 7.609 -9.944 -22.492 1.00 98.19 86 GLU A C 1
ATOM 664 O O . GLU A 1 86 ? 7.968 -10.470 -21.442 1.00 98.19 86 GLU A O 1
ATOM 669 N N . ALA A 1 87 ? 7.930 -8.680 -22.791 1.00 97.62 87 ALA A N 1
ATOM 670 C CA . ALA A 1 87 ? 8.770 -7.850 -21.927 1.00 97.62 87 ALA A CA 1
ATOM 671 C C . ALA A 1 87 ? 8.113 -7.606 -20.556 1.00 97.62 87 ALA A C 1
ATOM 673 O O . ALA A 1 87 ? 8.765 -7.683 -19.515 1.00 97.62 87 ALA A O 1
ATOM 674 N N . LYS A 1 88 ? 6.794 -7.366 -20.532 1.00 98.19 88 LYS A N 1
ATOM 675 C CA . LYS A 1 88 ? 6.051 -7.166 -19.277 1.00 98.19 88 LYS A CA 1
ATOM 676 C C . LYS A 1 88 ? 5.962 -8.451 -18.458 1.00 98.19 88 LYS A C 1
ATOM 678 O O . LYS A 1 88 ? 6.074 -8.400 -17.234 1.00 98.19 88 LYS A O 1
ATOM 683 N N . GLN A 1 89 ? 5.769 -9.590 -19.124 1.00 98.12 89 GLN A N 1
ATOM 684 C CA . GLN A 1 89 ? 5.766 -10.907 -18.486 1.00 98.12 89 GLN A CA 1
ATOM 685 C C . GLN A 1 89 ? 7.131 -11.224 -17.871 1.00 98.12 89 GLN A C 1
ATOM 687 O O . GLN A 1 89 ? 7.189 -11.644 -16.720 1.00 98.12 89 GLN A O 1
ATOM 692 N N . GLU A 1 90 ? 8.226 -10.954 -18.582 1.00 98.12 90 GLU A N 1
ATOM 693 C CA . GLU A 1 90 ? 9.580 -11.168 -18.064 1.00 98.12 90 GLU A CA 1
ATOM 694 C C . GLU A 1 90 ? 9.846 -10.343 -16.793 1.00 98.12 90 GLU A C 1
ATOM 696 O O . GLU A 1 90 ? 10.334 -10.876 -15.795 1.00 98.12 90 GLU A O 1
ATOM 701 N N . SER A 1 91 ? 9.447 -9.066 -16.776 1.00 97.88 91 SER A N 1
ATOM 702 C CA . SER A 1 91 ? 9.509 -8.225 -15.572 1.00 97.88 91 SER A CA 1
ATOM 703 C C . SER A 1 91 ? 8.680 -8.777 -14.410 1.00 97.88 91 SER A C 1
ATOM 705 O O . SER A 1 91 ? 9.121 -8.723 -13.261 1.00 97.88 91 SER A O 1
ATOM 707 N N . LEU A 1 92 ? 7.485 -9.316 -14.682 1.00 97.12 92 LEU A N 1
ATOM 708 C CA . LEU A 1 92 ? 6.642 -9.945 -13.659 1.00 97.12 92 LEU A CA 1
ATOM 709 C C . LEU A 1 92 ? 7.299 -11.204 -13.080 1.00 97.12 92 LEU A C 1
ATOM 711 O O . LEU A 1 92 ? 7.313 -11.363 -11.860 1.00 97.12 92 LEU A O 1
ATOM 715 N N . HIS A 1 93 ? 7.888 -12.056 -13.923 1.00 96.81 93 HIS A N 1
ATOM 716 C CA . HIS A 1 93 ? 8.621 -13.242 -13.472 1.00 96.81 93 HIS A CA 1
ATOM 717 C C . HIS A 1 93 ? 9.822 -12.862 -12.600 1.00 96.81 93 HIS A C 1
ATOM 719 O O . HIS A 1 93 ? 9.926 -13.343 -11.474 1.00 96.81 93 HIS A O 1
ATOM 725 N N . ARG A 1 94 ? 10.655 -11.906 -13.038 1.00 95.88 94 ARG A N 1
ATOM 726 C CA . ARG A 1 94 ? 11.782 -11.408 -12.225 1.00 95.88 94 ARG A CA 1
ATOM 727 C C . ARG A 1 94 ? 11.335 -10.831 -10.883 1.00 95.88 94 ARG A C 1
ATOM 729 O O . ARG A 1 94 ? 12.013 -11.021 -9.873 1.00 95.88 94 ARG A O 1
ATOM 736 N N . PHE A 1 95 ? 10.213 -10.109 -10.858 1.00 95.81 95 PHE A N 1
ATOM 737 C CA . PHE A 1 95 ? 9.649 -9.585 -9.616 1.00 95.81 95 PHE A CA 1
ATOM 738 C C . PHE A 1 95 ? 9.231 -10.717 -8.669 1.00 95.81 95 PHE A C 1
ATOM 740 O O . PHE A 1 95 ? 9.570 -10.677 -7.484 1.00 95.81 95 PHE A O 1
ATOM 747 N N . ALA A 1 96 ? 8.530 -11.728 -9.189 1.00 95.25 96 ALA A N 1
ATOM 748 C CA . ALA A 1 96 ? 8.087 -12.881 -8.413 1.00 95.25 96 ALA A CA 1
ATOM 749 C C . ALA A 1 96 ? 9.273 -13.673 -7.848 1.00 95.25 96 ALA A C 1
ATOM 751 O O . ALA A 1 96 ? 9.309 -13.932 -6.645 1.00 95.25 96 ALA A O 1
ATOM 752 N N . ASP A 1 97 ? 10.286 -13.962 -8.665 1.00 95.31 97 ASP A N 1
ATOM 753 C CA . ASP A 1 97 ? 11.500 -14.658 -8.227 1.00 95.31 97 ASP A CA 1
ATOM 754 C C . ASP A 1 97 ? 12.196 -13.906 -7.089 1.00 95.31 97 ASP A C 1
ATOM 756 O O . ASP A 1 97 ? 12.598 -14.494 -6.085 1.00 95.31 97 ASP A O 1
ATOM 760 N N . LYS A 1 98 ? 12.286 -12.577 -7.207 1.00 93.19 98 LYS A N 1
ATOM 761 C CA . LYS A 1 98 ? 12.996 -11.740 -6.240 1.00 93.19 98 LYS A CA 1
ATOM 762 C C . LYS A 1 98 ? 12.244 -11.534 -4.924 1.00 93.19 98 LYS A C 1
ATOM 764 O O . LYS A 1 98 ? 12.886 -11.476 -3.876 1.00 93.19 98 LYS A O 1
ATOM 769 N N . TYR A 1 99 ? 10.923 -11.357 -4.962 1.00 92.81 99 TYR A N 1
ATOM 770 C CA . TYR A 1 99 ? 10.157 -10.885 -3.797 1.00 92.81 99 TYR A CA 1
ATOM 771 C C . TYR A 1 99 ? 9.113 -11.869 -3.267 1.00 92.81 99 TYR A C 1
ATOM 773 O O . TYR A 1 99 ? 8.697 -11.715 -2.118 1.00 92.81 99 TYR A O 1
ATOM 781 N N . ILE A 1 100 ? 8.702 -12.856 -4.066 1.00 90.69 100 ILE A N 1
ATOM 782 C CA . ILE A 1 100 ? 7.654 -13.823 -3.711 1.00 90.69 100 ILE A CA 1
ATOM 783 C C . ILE A 1 100 ? 8.270 -15.201 -3.456 1.00 90.69 100 ILE A C 1
ATOM 785 O O . ILE A 1 100 ? 8.078 -15.762 -2.383 1.00 90.69 100 ILE A O 1
ATOM 789 N N . HIS A 1 101 ? 9.042 -15.728 -4.408 1.00 87.12 101 HIS A N 1
ATOM 790 C CA . HIS A 1 101 ? 9.630 -17.070 -4.319 1.00 87.12 101 HIS A CA 1
ATOM 791 C C . HIS A 1 101 ? 10.966 -17.096 -3.570 1.00 87.12 101 HIS A C 1
ATOM 793 O O . HIS A 1 101 ? 11.297 -18.089 -2.934 1.00 87.12 101 HIS A O 1
ATOM 799 N N . GLY A 1 102 ? 11.719 -15.991 -3.567 1.00 64.69 102 GLY A N 1
ATOM 800 C CA . GLY A 1 102 ? 13.012 -15.882 -2.880 1.00 64.69 102 GLY A CA 1
ATOM 801 C C . GLY A 1 102 ? 12.962 -15.919 -1.345 1.00 64.69 102 GLY A C 1
ATOM 802 O O . GLY A 1 102 ? 13.955 -15.573 -0.709 1.00 64.69 102 GLY A O 1
ATOM 803 N N . ARG A 1 103 ? 11.826 -16.289 -0.737 1.00 57.22 103 ARG A N 1
ATOM 804 C CA . ARG A 1 103 ? 11.616 -16.322 0.717 1.00 57.22 103 ARG A CA 1
ATOM 805 C C . ARG A 1 103 ? 11.394 -17.743 1.263 1.00 57.22 103 ARG A C 1
ATOM 807 O O . ARG A 1 103 ? 10.720 -17.903 2.269 1.00 57.22 103 ARG A O 1
ATOM 814 N N . ASP A 1 104 ? 12.024 -18.742 0.645 1.00 45.50 104 ASP A N 1
ATOM 815 C CA . ASP A 1 104 ? 12.277 -20.058 1.250 1.00 45.50 104 ASP A CA 1
ATOM 816 C C . ASP A 1 104 ? 13.682 -20.082 1.887 1.00 45.50 104 ASP A C 1
ATOM 818 O O . ASP A 1 104 ? 14.624 -20.631 1.320 1.00 45.50 104 ASP A O 1
ATOM 822 N N . ALA A 1 105 ? 13.845 -19.431 3.045 1.00 37.00 105 ALA A N 1
ATOM 823 C CA . ALA A 1 105 ? 14.922 -19.682 4.016 1.00 37.00 105 ALA A CA 1
ATOM 824 C C . ALA A 1 105 ? 14.709 -18.823 5.276 1.00 37.00 105 ALA A C 1
ATOM 826 O O . ALA A 1 105 ? 15.221 -17.707 5.351 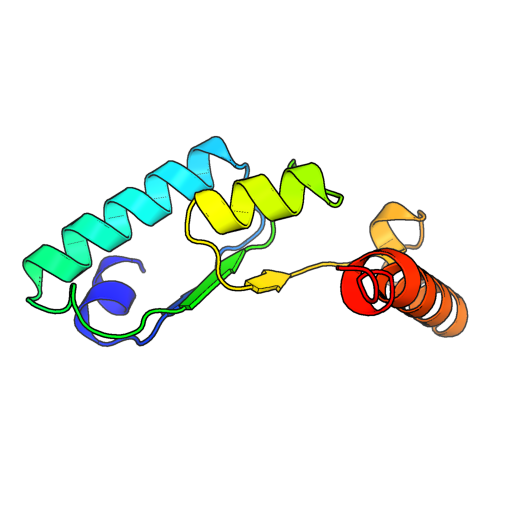1.00 37.00 105 ALA A O 1
ATOM 827 N N . VAL A 1 106 ? 13.900 -19.329 6.213 1.00 33.91 106 VAL A N 1
ATOM 828 C CA . VAL A 1 106 ? 14.106 -19.477 7.678 1.00 33.91 106 VAL A CA 1
ATOM 829 C C . VAL A 1 106 ? 12.750 -19.762 8.315 1.00 33.91 106 VAL A C 1
ATOM 831 O O . VAL A 1 106 ? 11.843 -18.913 8.181 1.00 33.91 106 VAL A O 1
#

Sequence (106 aa):
ALRRAARVGDGWTSAMIKFDELTAVIDRLRVLRAEYGRSDLPFEIQAVSVDRFGSSGYAELADAGVTDIIVVPWIFDGHGFDSPLEAKQESLHRFADKYIHGRDAV

Foldseek 3Di:
DLLVCLQDNLEDEDDEDEPVVLLVSLVVSCVSNVVNVNNPGHYAYEYAYPPADDDVSVVSCVVSPHPYYDDQQLVVVVADPPHDPVSSVVSVVVCCVRPPVVPPDD